Protein AF-A0A158A6M7-F1 (afdb_monomer_lite)

Structure (mmCIF, N/CA/C/O backbone):
data_AF-A0A158A6M7-F1
#
_entry.id   AF-A0A158A6M7-F1
#
loop_
_atom_site.group_PDB
_atom_site.id
_atom_site.type_symbol
_atom_site.label_atom_id
_atom_site.label_alt_id
_atom_site.label_comp_id
_atom_site.label_asym_id
_atom_site.label_entity_id
_atom_site.label_seq_id
_atom_site.pdbx_PDB_ins_code
_atom_site.Cartn_x
_atom_site.Cartn_y
_atom_site.Cartn_z
_atom_site.occupancy
_atom_site.B_iso_or_equiv
_atom_site.auth_seq_id
_atom_site.auth_comp_id
_atom_site.auth_asym_id
_atom_site.auth_atom_id
_atom_site.pdbx_PDB_model_num
ATOM 1 N N . MET A 1 1 ? -37.642 -3.488 -9.741 1.00 45.16 1 MET A N 1
ATOM 2 C CA . MET A 1 1 ? -36.166 -3.380 -9.758 1.00 45.16 1 MET A CA 1
ATOM 3 C C . MET A 1 1 ? -35.687 -3.191 -8.325 1.00 45.16 1 MET A C 1
ATOM 5 O O . MET A 1 1 ? -36.189 -2.293 -7.659 1.00 45.16 1 MET A O 1
ATOM 9 N N . ALA A 1 2 ? -34.817 -4.063 -7.810 1.00 48.16 2 ALA A N 1
ATOM 10 C CA . ALA A 1 2 ? -34.304 -3.936 -6.446 1.00 48.16 2 ALA A CA 1
ATOM 11 C C . ALA A 1 2 ? -33.412 -2.688 -6.345 1.00 48.16 2 ALA A C 1
ATOM 13 O O . ALA A 1 2 ? -32.493 -2.513 -7.143 1.00 48.16 2 ALA A O 1
ATOM 14 N N . LYS A 1 3 ? -33.709 -1.799 -5.392 1.00 52.62 3 LYS A N 1
ATOM 15 C CA . LYS A 1 3 ? -32.928 -0.582 -5.134 1.00 52.62 3 LYS A CA 1
ATOM 16 C C . LYS A 1 3 ? -31.502 -1.006 -4.779 1.00 52.62 3 LYS A C 1
ATOM 18 O O . LYS A 1 3 ? -31.329 -1.758 -3.820 1.00 52.62 3 LYS A O 1
ATOM 23 N N . ALA A 1 4 ? -30.506 -0.558 -5.547 1.00 57.59 4 ALA A N 1
ATOM 24 C CA . ALA A 1 4 ? -29.104 -0.814 -5.231 1.00 57.59 4 ALA A CA 1
ATOM 25 C C . ALA A 1 4 ? -28.860 -0.372 -3.783 1.00 57.59 4 ALA A C 1
ATOM 27 O O . ALA A 1 4 ? -29.059 0.798 -3.441 1.00 57.59 4 ALA A O 1
ATOM 28 N N . ARG A 1 5 ? -28.536 -1.329 -2.906 1.00 69.31 5 ARG A N 1
ATOM 29 C CA . ARG A 1 5 ? -28.250 -1.048 -1.497 1.00 69.31 5 ARG A CA 1
ATOM 30 C C . ARG A 1 5 ? -27.086 -0.059 -1.484 1.00 69.31 5 ARG A C 1
ATOM 32 O O . ARG A 1 5 ? -26.021 -0.364 -2.013 1.00 69.31 5 ARG A O 1
ATOM 39 N N . GLY A 1 6 ? -27.318 1.142 -0.950 1.00 79.19 6 GLY A N 1
ATOM 40 C CA . GLY A 1 6 ? -26.270 2.153 -0.815 1.00 79.19 6 GLY A CA 1
ATOM 41 C C . GLY A 1 6 ? -25.078 1.591 -0.040 1.00 79.19 6 GLY A C 1
ATOM 42 O O . GLY A 1 6 ? -25.236 0.642 0.733 1.00 79.19 6 GLY A O 1
ATOM 43 N N . ARG A 1 7 ? -23.886 2.161 -0.258 1.00 85.25 7 ARG A N 1
ATOM 44 C CA . ARG A 1 7 ? -22.671 1.723 0.445 1.00 85.25 7 ARG A CA 1
ATOM 45 C C . ARG A 1 7 ? -22.929 1.669 1.959 1.00 85.25 7 ARG A C 1
ATOM 47 O O . ARG A 1 7 ? -23.512 2.623 2.485 1.00 85.25 7 ARG A O 1
ATOM 54 N N . PRO A 1 8 ? -22.510 0.604 2.664 1.00 84.19 8 PRO A N 1
ATOM 55 C CA . PRO A 1 8 ? -22.720 0.505 4.102 1.00 84.19 8 PRO A CA 1
ATOM 56 C C . PRO A 1 8 ? -22.107 1.694 4.845 1.00 84.19 8 PRO A C 1
ATOM 58 O O . PRO A 1 8 ? -20.982 2.105 4.563 1.00 84.19 8 PRO A O 1
ATOM 61 N N . THR A 1 9 ? -22.849 2.248 5.803 1.00 90.25 9 THR A N 1
ATOM 62 C CA . THR A 1 9 ? -22.385 3.350 6.665 1.00 90.25 9 THR A CA 1
ATOM 63 C C . THR A 1 9 ? -22.302 2.960 8.140 1.00 90.25 9 THR A C 1
ATOM 65 O O . THR A 1 9 ? -21.529 3.568 8.888 1.00 90.25 9 THR A O 1
ATOM 68 N N . ALA A 1 10 ? -23.073 1.949 8.548 1.00 93.56 10 ALA A N 1
ATOM 69 C CA . ALA A 1 10 ? -23.043 1.363 9.882 1.00 93.56 10 ALA A CA 1
ATOM 70 C C . ALA A 1 10 ? -21.802 0.481 10.061 1.00 93.56 10 ALA A C 1
ATOM 72 O O . ALA A 1 10 ? -21.411 -0.239 9.141 1.00 93.56 10 ALA A O 1
ATOM 73 N N . TYR A 1 11 ? -21.195 0.550 11.246 1.00 95.88 11 TYR A N 1
ATOM 74 C CA . TYR A 1 11 ? -20.031 -0.263 11.583 1.00 95.88 11 TYR A CA 1
ATOM 75 C C . TYR A 1 11 ? -20.386 -1.753 11.612 1.00 95.88 11 TYR A C 1
ATOM 77 O O . TYR A 1 11 ? -21.419 -2.145 12.150 1.00 95.88 11 TYR A O 1
ATOM 85 N N . SER A 1 12 ? -19.501 -2.574 11.050 1.00 96.00 12 SER A N 1
ATOM 86 C CA . SER A 1 12 ? -19.568 -4.033 11.105 1.00 96.00 12 SER A CA 1
ATOM 87 C C . SER A 1 12 ? -18.161 -4.581 11.364 1.00 96.00 12 SER A C 1
ATOM 89 O O . SER A 1 12 ? -17.260 -4.300 10.568 1.00 96.00 12 SER A O 1
ATOM 91 N N . PRO A 1 13 ? -17.959 -5.398 12.417 1.00 96.50 13 PRO A N 1
ATOM 92 C CA . PRO A 1 13 ? -16.675 -6.048 12.679 1.00 96.50 13 PRO A CA 1
ATOM 93 C C . PRO A 1 13 ? -16.193 -6.930 11.521 1.00 96.50 13 PRO A C 1
ATOM 95 O O . PRO A 1 13 ? -14.999 -7.019 11.260 1.00 96.50 13 PRO A O 1
ATOM 98 N N . GLN A 1 14 ? -17.110 -7.574 10.798 1.00 97.06 14 GLN A N 1
ATOM 99 C CA . GLN A 1 14 ? -16.788 -8.419 9.647 1.00 97.06 14 GLN A CA 1
ATOM 100 C C . GLN A 1 14 ? -16.244 -7.583 8.484 1.00 97.06 14 GLN A C 1
ATOM 102 O O . GLN A 1 14 ? -15.223 -7.936 7.900 1.00 97.06 14 GLN A O 1
ATOM 107 N N . ILE A 1 15 ? -16.882 -6.445 8.191 1.00 97.31 15 ILE A N 1
ATOM 108 C CA . ILE A 1 15 ? -16.405 -5.497 7.174 1.00 97.31 15 ILE A CA 1
ATOM 109 C C . ILE A 1 15 ? -15.052 -4.905 7.587 1.00 97.31 15 ILE A C 1
ATOM 111 O O . ILE A 1 15 ? -14.142 -4.828 6.768 1.00 97.31 15 ILE A O 1
ATOM 115 N N . ALA A 1 16 ? -14.899 -4.519 8.855 1.00 97.94 16 ALA A N 1
ATOM 116 C CA . ALA A 1 16 ? -13.642 -4.012 9.398 1.00 97.94 16 ALA A CA 1
ATOM 117 C C . ALA A 1 16 ? -12.487 -5.016 9.218 1.00 97.94 16 ALA A C 1
ATOM 119 O O . ALA A 1 16 ? -11.434 -4.654 8.695 1.00 97.94 16 ALA A O 1
ATOM 120 N N . LYS A 1 17 ? -12.716 -6.293 9.552 1.00 98.25 17 LYS A N 1
ATOM 121 C CA . LYS A 1 17 ? -11.748 -7.380 9.335 1.00 98.25 17 LYS A CA 1
ATOM 122 C C . LYS A 1 17 ? -11.423 -7.588 7.858 1.00 98.25 17 LYS A C 1
ATOM 124 O O . LYS A 1 17 ? -10.254 -7.741 7.524 1.00 98.25 17 LYS A O 1
ATOM 129 N N . ALA A 1 18 ? -12.423 -7.546 6.978 1.00 98.25 18 ALA A N 1
ATOM 130 C CA . ALA A 1 18 ? -12.208 -7.677 5.537 1.00 98.25 18 ALA A CA 1
ATOM 131 C C . ALA A 1 18 ? -11.359 -6.527 4.965 1.00 98.25 18 ALA A C 1
ATOM 133 O O . ALA A 1 18 ? -10.492 -6.759 4.128 1.00 98.25 18 ALA A O 1
ATOM 134 N N . ILE A 1 19 ? -11.556 -5.297 5.455 1.00 98.50 19 ILE A N 1
ATOM 135 C CA . ILE A 1 19 ? -10.709 -4.151 5.096 1.00 98.50 19 ILE A CA 1
ATOM 136 C C . ILE A 1 19 ? -9.267 -4.377 5.560 1.00 98.50 19 ILE A C 1
ATOM 138 O O . ILE A 1 19 ? -8.341 -4.120 4.795 1.00 98.50 19 ILE A O 1
ATOM 142 N N . CYS A 1 20 ? -9.066 -4.847 6.795 1.00 98.62 20 CYS A N 1
ATOM 143 C CA . CYS A 1 20 ? -7.732 -5.150 7.311 1.00 98.62 20 CYS A CA 1
ATOM 144 C C . CYS A 1 20 ? -7.045 -6.254 6.497 1.00 98.62 20 CYS A C 1
ATOM 146 O O . CYS A 1 20 ? -5.889 -6.075 6.135 1.00 98.62 20 CYS A O 1
ATOM 148 N N . ALA A 1 21 ? -7.754 -7.333 6.151 1.00 98.50 21 ALA A N 1
ATOM 149 C CA . ALA A 1 21 ? -7.225 -8.410 5.313 1.00 98.50 21 ALA A CA 1
ATOM 150 C C . ALA A 1 21 ? -6.782 -7.896 3.934 1.00 98.50 21 ALA A C 1
ATOM 152 O O . ALA A 1 21 ? -5.632 -8.070 3.562 1.00 98.50 21 ALA A O 1
ATOM 153 N N . ALA A 1 22 ? -7.634 -7.135 3.240 1.00 98.38 22 ALA A N 1
ATOM 154 C CA . ALA A 1 22 ? -7.271 -6.551 1.947 1.00 98.38 22 ALA A CA 1
ATOM 155 C C . ALA A 1 22 ? -6.052 -5.613 2.038 1.00 98.38 22 ALA A C 1
ATOM 157 O O . ALA A 1 22 ? -5.258 -5.524 1.108 1.00 98.38 22 ALA A O 1
ATOM 158 N N . ILE A 1 23 ? -5.907 -4.884 3.151 1.00 98.44 23 ILE A N 1
ATOM 159 C CA . ILE A 1 23 ? -4.742 -4.025 3.389 1.00 98.44 23 ILE A CA 1
ATOM 160 C C . ILE A 1 23 ? -3.471 -4.848 3.599 1.00 98.44 23 ILE A C 1
ATOM 162 O O . ILE A 1 23 ? -2.430 -4.425 3.103 1.00 98.44 23 ILE A O 1
ATOM 166 N N . ILE A 1 24 ? -3.559 -5.963 4.331 1.00 98.31 24 ILE A N 1
ATOM 167 C CA . ILE A 1 24 ? -2.445 -6.898 4.534 1.00 98.31 24 ILE A CA 1
ATOM 168 C C . ILE A 1 24 ? -1.979 -7.433 3.178 1.00 98.31 24 ILE A C 1
ATOM 170 O O . ILE A 1 24 ? -0.793 -7.328 2.892 1.00 98.31 24 ILE A O 1
ATOM 174 N N . ASP A 1 25 ? -2.916 -7.827 2.312 1.00 97.56 25 ASP A N 1
ATOM 175 C CA . ASP A 1 25 ? -2.678 -8.299 0.935 1.00 97.56 25 ASP A CA 1
ATOM 176 C C . ASP A 1 25 ? -2.282 -7.163 -0.042 1.00 97.56 25 ASP A C 1
ATOM 178 O O . ASP A 1 25 ? -2.602 -7.178 -1.230 1.00 97.56 25 ASP A O 1
ATOM 182 N N . GLY A 1 26 ? -1.673 -6.086 0.455 1.00 96.44 26 GLY A N 1
ATOM 183 C CA . GLY A 1 26 ? -1.088 -5.037 -0.381 1.00 96.44 26 GLY A CA 1
ATOM 184 C C . GLY A 1 26 ? -2.040 -3.927 -0.823 1.00 96.44 26 GLY A C 1
ATOM 185 O O . GLY A 1 26 ? -1.570 -2.857 -1.229 1.00 96.44 26 GLY A O 1
ATOM 186 N N . MET A 1 27 ? -3.363 -4.059 -0.667 1.00 97.88 27 MET A N 1
ATOM 187 C CA . MET A 1 27 ? -4.288 -3.020 -1.133 1.00 97.88 27 MET A CA 1
ATOM 188 C C . MET A 1 27 ? -4.179 -1.717 -0.330 1.00 97.88 27 MET A C 1
ATOM 190 O O . MET A 1 27 ? -4.074 -1.656 0.902 1.00 97.88 27 MET A O 1
ATOM 194 N N . THR A 1 28 ? -4.302 -0.590 -1.027 1.00 97.31 28 THR A N 1
ATOM 195 C CA . THR A 1 28 ? -4.568 0.690 -0.368 1.00 97.31 28 THR A CA 1
ATOM 196 C C . THR A 1 28 ? -5.972 0.684 0.248 1.00 97.31 28 THR A C 1
ATOM 198 O O . THR A 1 28 ? -6.873 -0.007 -0.222 1.00 97.31 28 THR A O 1
ATOM 201 N N . LEU A 1 29 ? -6.225 1.533 1.257 1.00 97.94 29 LEU A N 1
ATOM 202 C CA . LEU A 1 29 ? -7.593 1.675 1.794 1.00 97.94 29 LEU A CA 1
ATOM 203 C C . LEU A 1 29 ? -8.591 2.114 0.708 1.00 97.94 29 LEU A C 1
ATOM 205 O O . LEU A 1 29 ? -9.765 1.774 0.786 1.00 97.94 29 LEU A O 1
ATOM 209 N N . ARG A 1 30 ? -8.135 2.865 -0.305 1.00 97.81 30 ARG A N 1
ATOM 210 C CA . ARG A 1 30 ? -8.982 3.260 -1.435 1.00 97.81 30 ARG A CA 1
ATOM 211 C C . ARG A 1 30 ? -9.452 2.031 -2.214 1.00 97.81 30 ARG A C 1
ATOM 213 O O . ARG A 1 30 ? -10.657 1.871 -2.348 1.00 97.81 30 ARG A O 1
ATOM 220 N N . GLN A 1 31 ? -8.521 1.179 -2.641 1.00 98.19 31 GLN A N 1
ATOM 221 C CA . GLN A 1 31 ? -8.824 -0.057 -3.370 1.00 98.19 31 GLN A CA 1
ATOM 222 C C . GLN A 1 31 ? -9.713 -0.989 -2.540 1.00 98.19 31 GLN A C 1
ATOM 224 O O . GLN A 1 31 ? -10.738 -1.452 -3.027 1.00 98.19 31 GLN A O 1
ATOM 229 N N . ALA A 1 32 ? -9.404 -1.169 -1.251 1.00 97.94 32 ALA A N 1
ATOM 230 C CA . ALA A 1 32 ? -10.249 -1.960 -0.358 1.00 97.94 32 ALA A CA 1
ATOM 231 C C . ALA A 1 32 ? -11.692 -1.412 -0.293 1.00 97.94 32 ALA A C 1
ATOM 233 O O . ALA A 1 32 ? -12.649 -2.173 -0.340 1.00 97.94 32 ALA A O 1
ATOM 234 N N . CYS A 1 33 ? -11.874 -0.086 -0.259 1.00 97.38 33 CYS A N 1
ATOM 235 C CA . CYS A 1 33 ? -13.198 0.554 -0.274 1.00 97.38 33 CYS A CA 1
ATOM 236 C C . CYS A 1 33 ? -13.900 0.533 -1.647 1.00 97.38 33 CYS A C 1
ATOM 238 O O . CYS A 1 33 ? -15.045 0.983 -1.753 1.00 97.38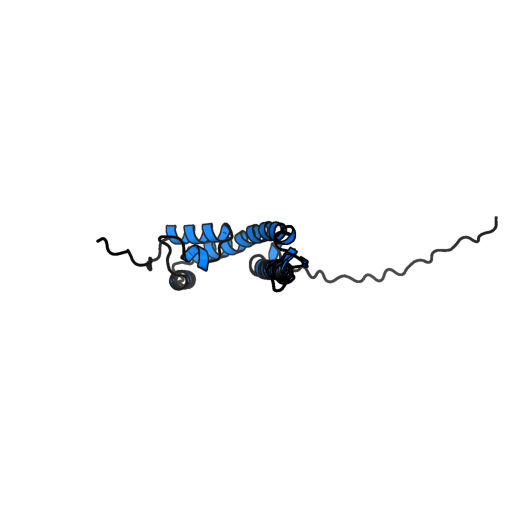 33 CYS A O 1
ATOM 240 N N . GLU A 1 34 ? -13.229 0.110 -2.715 1.00 96.56 34 GLU A N 1
ATOM 241 C CA . GLU A 1 34 ? -13.817 -0.049 -4.050 1.00 96.56 34 GLU A CA 1
ATOM 242 C C . GLU A 1 34 ? -14.393 -1.453 -4.260 1.00 96.56 34 GLU A C 1
ATOM 244 O O . GLU A 1 34 ? -15.228 -1.632 -5.148 1.00 96.56 34 GLU A O 1
ATOM 249 N N . LEU A 1 35 ? -14.034 -2.419 -3.405 1.00 95.12 35 LEU A N 1
ATOM 250 C CA . LEU A 1 35 ? -14.586 -3.769 -3.453 1.00 95.12 35 LEU A CA 1
ATOM 251 C C . LEU A 1 35 ? -16.117 -3.770 -3.234 1.00 95.12 35 LEU A C 1
ATOM 253 O O . LEU A 1 35 ? -16.647 -2.959 -2.460 1.00 95.12 35 LEU A O 1
ATOM 257 N N . PRO A 1 36 ? -16.856 -4.693 -3.882 1.00 93.56 36 PRO A N 1
ATOM 258 C CA . PRO A 1 36 ? -18.301 -4.805 -3.717 1.00 93.56 36 PRO A CA 1
ATOM 259 C C . PRO A 1 36 ? -18.712 -4.975 -2.252 1.00 93.56 36 PRO A C 1
ATOM 261 O O . PRO A 1 36 ? -18.160 -5.792 -1.521 1.00 93.56 36 PRO A O 1
ATOM 264 N N . GLY A 1 37 ? -19.711 -4.203 -1.820 1.00 91.69 37 GLY A N 1
ATOM 265 C CA . GLY A 1 37 ? -20.220 -4.262 -0.447 1.00 91.69 37 GLY A CA 1
ATOM 266 C C . GLY A 1 37 ? -19.368 -3.532 0.595 1.00 91.69 37 GLY A C 1
ATOM 267 O O . GLY A 1 37 ? -19.743 -3.541 1.765 1.00 91.69 37 GLY A O 1
ATOM 268 N N . MET A 1 38 ? -18.280 -2.858 0.203 1.00 96.31 38 MET A N 1
ATOM 269 C CA . MET A 1 38 ? -17.440 -2.109 1.140 1.00 96.31 38 MET A CA 1
ATOM 270 C C . MET A 1 38 ? -17.932 -0.671 1.382 1.00 96.31 38 MET A C 1
ATOM 272 O O . MET A 1 38 ? -18.517 -0.027 0.499 1.00 96.31 38 MET A O 1
ATOM 276 N N . PRO A 1 39 ? -17.712 -0.134 2.596 1.00 97.12 39 PRO A N 1
ATOM 277 C CA . PRO A 1 39 ? -18.007 1.254 2.927 1.00 97.12 39 PRO A CA 1
ATOM 278 C C . PRO A 1 39 ? -17.119 2.219 2.129 1.00 97.12 39 PRO A C 1
ATOM 280 O O . PRO A 1 39 ? -16.091 1.858 1.560 1.00 97.12 39 PRO A O 1
ATOM 283 N N . GLY A 1 40 ? -17.504 3.495 2.086 1.00 96.88 40 GLY A N 1
ATOM 284 C CA . GLY A 1 40 ? -16.635 4.540 1.540 1.00 96.88 40 GLY A CA 1
ATOM 285 C C . GLY A 1 40 ? -15.443 4.837 2.457 1.00 96.88 40 GLY A C 1
ATOM 286 O O . GLY A 1 40 ? -15.543 4.710 3.677 1.00 96.88 40 GLY A O 1
ATOM 287 N N . LYS A 1 41 ? -14.337 5.334 1.886 1.00 97.06 41 LYS A N 1
ATOM 288 C CA . LYS A 1 41 ? -13.118 5.692 2.638 1.00 97.06 41 LYS A CA 1
ATOM 289 C C . LYS A 1 41 ? -13.407 6.602 3.838 1.00 97.06 41 LYS A C 1
ATOM 291 O O . LYS A 1 41 ? -12.901 6.352 4.925 1.00 97.06 41 LYS A O 1
ATOM 296 N N . THR A 1 42 ? -14.239 7.630 3.663 1.00 97.38 42 THR A N 1
ATOM 297 C CA . THR A 1 42 ? -14.616 8.566 4.738 1.00 97.38 42 THR A CA 1
ATOM 298 C C . THR A 1 42 ? -15.305 7.860 5.904 1.00 97.38 42 THR A C 1
ATOM 300 O O . THR A 1 42 ? -15.026 8.159 7.060 1.00 97.38 42 THR A O 1
ATOM 303 N N . THR A 1 43 ? -16.172 6.887 5.616 1.00 97.50 43 THR A N 1
ATOM 304 C CA . THR A 1 43 ? -16.851 6.083 6.637 1.00 97.50 43 THR A CA 1
ATOM 305 C C . THR A 1 43 ? -15.848 5.271 7.451 1.00 97.50 43 THR A C 1
ATOM 307 O O . THR A 1 43 ? -15.929 5.281 8.676 1.00 97.50 43 THR A O 1
ATOM 310 N N . VAL A 1 44 ? -14.882 4.626 6.789 1.00 98.06 44 VAL A N 1
ATOM 311 C CA . VAL A 1 44 ? -13.838 3.844 7.468 1.00 98.06 44 VAL A CA 1
ATOM 312 C C . VAL A 1 44 ? -12.956 4.737 8.336 1.00 98.06 44 VAL A C 1
ATOM 314 O O . VAL A 1 44 ? -12.705 4.407 9.489 1.00 98.06 44 VAL A O 1
ATOM 317 N N . LEU A 1 45 ? -12.530 5.895 7.818 1.00 98.00 45 LEU A N 1
ATOM 318 C CA . LEU A 1 45 ? -11.739 6.856 8.593 1.00 98.00 45 LEU A CA 1
ATOM 319 C C . LEU A 1 45 ? -12.492 7.349 9.834 1.00 98.00 45 LEU A C 1
ATOM 321 O O . LEU A 1 45 ? -11.889 7.466 10.893 1.00 98.00 45 LEU A O 1
ATOM 325 N N . ARG A 1 46 ? -13.810 7.565 9.732 1.00 97.62 46 ARG A N 1
ATOM 326 C CA . ARG A 1 46 ? -14.646 7.900 10.890 1.00 97.62 46 ARG A CA 1
ATOM 327 C C . ARG A 1 46 ? -14.685 6.765 11.914 1.00 97.62 46 ARG A C 1
ATOM 329 O O . ARG A 1 46 ? -14.582 7.037 13.099 1.00 97.62 46 ARG A O 1
ATOM 336 N N . TRP A 1 47 ? -14.802 5.506 11.483 1.00 97.88 47 TRP A N 1
ATOM 337 C CA . TRP A 1 47 ? -14.753 4.365 12.409 1.00 97.88 47 TRP A CA 1
ATOM 338 C C . TRP A 1 47 ? -13.407 4.254 13.131 1.00 97.88 47 TRP A C 1
ATOM 340 O O . TRP A 1 47 ? -13.386 3.869 14.290 1.00 97.88 47 TRP A O 1
ATOM 350 N N . LEU A 1 48 ? -12.298 4.609 12.474 1.00 98.06 48 LEU A N 1
ATOM 351 C CA . LEU A 1 48 ? -10.967 4.604 13.093 1.00 98.06 48 LEU A CA 1
ATOM 352 C C . LEU A 1 48 ? -10.777 5.711 14.138 1.00 98.06 48 LEU A C 1
ATOM 354 O O . LEU A 1 48 ? -9.908 5.577 14.990 1.00 98.06 48 LEU A O 1
ATOM 358 N N . GLN A 1 49 ? -11.551 6.794 14.068 1.00 97.56 49 GLN A N 1
ATOM 359 C CA . GLN A 1 49 ? -11.504 7.908 15.026 1.00 97.56 49 GLN A CA 1
ATOM 360 C C . GLN A 1 49 ? -12.450 7.720 16.216 1.00 97.56 49 GLN A C 1
ATOM 362 O O . GLN A 1 49 ? -12.414 8.501 17.157 1.00 97.56 49 GLN A O 1
ATOM 367 N N . ASP A 1 50 ? -13.313 6.714 16.157 1.00 97.19 50 ASP A N 1
ATOM 368 C CA . ASP A 1 50 ? -14.340 6.450 17.152 1.00 97.19 50 ASP A CA 1
ATOM 369 C C . ASP A 1 50 ? -13.757 5.580 18.276 1.00 97.19 50 ASP A C 1
ATOM 371 O O . ASP A 1 50 ? -13.154 4.530 18.019 1.00 97.19 50 ASP A O 1
ATOM 375 N N . ASP A 1 51 ? -13.861 6.048 19.517 1.00 96.62 51 ASP A N 1
ATOM 376 C CA . ASP A 1 51 ? -13.222 5.404 20.670 1.00 96.62 51 ASP A CA 1
ATOM 377 C C . ASP A 1 51 ? -13.913 4.097 21.075 1.00 96.62 51 ASP A C 1
ATOM 379 O O . ASP A 1 51 ? -13.238 3.167 21.519 1.00 96.62 51 ASP A O 1
ATOM 383 N N . ASP A 1 52 ? -15.203 3.931 20.760 1.00 97.38 52 ASP A N 1
ATOM 384 C CA . ASP A 1 52 ? -15.922 2.662 20.952 1.00 97.38 52 ASP A CA 1
ATOM 385 C C . ASP A 1 52 ? -15.433 1.566 19.984 1.00 97.38 52 ASP A C 1
ATOM 387 O O . ASP A 1 52 ? -15.856 0.411 20.052 1.00 97.38 52 ASP A O 1
ATOM 391 N N . LYS A 1 53 ? -14.559 1.921 19.031 1.00 96.88 53 LYS A N 1
ATOM 392 C CA . LYS A 1 53 ? -14.008 1.037 17.991 1.00 96.88 53 LYS A CA 1
ATOM 393 C C . LYS A 1 53 ? -12.488 0.919 18.099 1.00 96.88 53 LYS A C 1
ATOM 395 O O . LYS A 1 53 ? -11.816 0.659 17.098 1.00 96.88 53 LYS A O 1
ATOM 400 N N . ALA A 1 54 ? -11.943 1.070 19.309 1.00 97.12 54 ALA A N 1
ATOM 401 C CA . ALA A 1 54 ? -10.514 0.918 19.588 1.00 97.12 54 ALA A CA 1
ATOM 402 C C . ALA A 1 54 ? -9.937 -0.403 19.040 1.00 97.12 54 ALA A C 1
ATOM 404 O O . ALA A 1 54 ? -8.890 -0.394 18.400 1.00 97.12 54 ALA A O 1
ATOM 405 N N . GLU A 1 55 ? -10.670 -1.517 19.157 1.00 97.31 55 GLU A N 1
ATOM 406 C CA . GLU A 1 55 ? -10.229 -2.812 18.618 1.00 97.31 55 GLU A CA 1
ATOM 407 C C . GLU A 1 55 ? -10.004 -2.771 17.094 1.00 97.31 55 GLU A C 1
ATOM 409 O O . GLU A 1 55 ? -9.025 -3.318 16.586 1.00 97.31 55 GLU A O 1
ATOM 414 N N . PHE A 1 56 ? -10.876 -2.086 16.342 1.00 98.31 56 PHE A N 1
ATOM 415 C CA . PHE A 1 56 ? -10.687 -1.920 14.899 1.00 98.31 56 PHE A CA 1
ATOM 416 C C . PHE A 1 56 ? -9.464 -1.055 14.594 1.00 98.31 56 PHE A C 1
ATOM 418 O O . PHE A 1 56 ? -8.708 -1.365 13.675 1.00 98.31 56 PHE A O 1
ATOM 425 N N . ARG A 1 57 ? -9.248 0.008 15.372 1.00 98.25 57 ARG A N 1
ATOM 426 C CA . ARG A 1 57 ? -8.075 0.879 15.238 1.00 98.25 57 ARG A CA 1
ATOM 427 C C . ARG A 1 57 ? -6.782 0.083 15.408 1.00 98.25 57 ARG A C 1
ATOM 429 O O . ARG A 1 57 ? -5.904 0.180 14.553 1.00 98.25 57 ARG A O 1
ATOM 436 N N . ASP A 1 58 ? -6.713 -0.766 16.428 1.00 98.19 58 ASP A N 1
ATOM 437 C CA . ASP A 1 58 ? -5.554 -1.622 16.694 1.00 98.19 58 ASP A CA 1
ATOM 438 C C . ASP A 1 58 ? -5.336 -2.654 15.583 1.00 98.19 58 ASP A C 1
ATOM 440 O O . ASP A 1 58 ? -4.217 -2.821 15.091 1.00 98.19 58 ASP A O 1
ATOM 444 N N . GLN A 1 59 ? -6.406 -3.317 15.129 1.00 98.31 59 GLN A N 1
ATOM 445 C CA . GLN A 1 59 ? -6.341 -4.243 13.993 1.00 98.31 59 GLN A CA 1
ATOM 446 C C . GLN A 1 59 ? -5.856 -3.541 12.721 1.00 98.31 59 GLN A C 1
ATOM 448 O O . GLN A 1 59 ? -5.045 -4.093 11.981 1.00 98.31 59 GLN A O 1
ATOM 453 N N . TYR A 1 60 ? -6.318 -2.316 12.474 1.00 98.44 60 TYR A N 1
ATOM 454 C CA . TYR A 1 60 ? -5.928 -1.529 11.311 1.00 98.44 60 TYR A CA 1
ATOM 455 C C . TYR A 1 60 ? -4.458 -1.096 11.367 1.00 98.44 60 TYR A C 1
ATOM 457 O O . TYR A 1 60 ? -3.781 -1.125 10.339 1.00 98.44 60 TYR A O 1
ATOM 465 N N . VAL A 1 61 ? -3.942 -0.727 12.544 1.00 97.75 61 VAL A N 1
ATOM 466 C CA . VAL A 1 61 ? -2.510 -0.434 12.732 1.00 97.75 61 VAL A CA 1
ATOM 467 C C . VAL A 1 61 ? -1.671 -1.673 12.419 1.00 97.75 61 VAL A C 1
ATOM 469 O O . VAL A 1 61 ? -0.774 -1.592 11.582 1.00 97.75 61 VAL A O 1
ATOM 472 N N . ARG A 1 62 ? -2.026 -2.837 12.978 1.00 97.88 62 ARG A N 1
ATOM 473 C CA . ARG A 1 62 ? -1.333 -4.107 12.691 1.00 97.88 62 ARG A CA 1
ATOM 474 C C . ARG A 1 62 ? -1.407 -4.491 11.215 1.00 97.88 62 ARG A C 1
ATOM 476 O O . ARG A 1 62 ? -0.421 -4.946 10.650 1.00 97.88 62 ARG A O 1
ATOM 483 N N . ALA A 1 63 ? -2.548 -4.264 10.565 1.00 98.31 63 ALA A N 1
ATOM 484 C CA . ALA A 1 63 ? -2.692 -4.489 9.129 1.00 98.31 63 ALA A CA 1
ATOM 485 C C . ALA A 1 63 ? -1.755 -3.586 8.310 1.00 98.31 63 ALA A C 1
ATOM 487 O O . ALA A 1 63 ? -1.186 -4.028 7.318 1.00 98.31 63 ALA A O 1
ATOM 488 N N . ARG A 1 64 ? -1.553 -2.327 8.725 1.00 97.75 64 ARG A N 1
ATOM 489 C CA . ARG A 1 64 ? -0.608 -1.405 8.071 1.00 97.75 64 ARG A CA 1
ATOM 490 C C . ARG A 1 64 ? 0.850 -1.781 8.289 1.00 97.75 64 ARG A C 1
ATOM 492 O O . ARG A 1 64 ? 1.643 -1.549 7.380 1.00 97.75 64 ARG A O 1
ATOM 499 N N . GLU A 1 65 ? 1.181 -2.319 9.457 1.00 97.38 65 GLU A N 1
ATOM 500 C CA . GLU A 1 65 ? 2.499 -2.888 9.739 1.00 97.38 65 GLU A CA 1
ATOM 501 C C . GLU A 1 65 ? 2.751 -4.118 8.861 1.00 97.38 65 GLU A C 1
ATOM 503 O O . GLU A 1 65 ? 3.750 -4.152 8.153 1.00 97.38 65 GLU A O 1
ATOM 508 N N . ALA A 1 66 ? 1.817 -5.073 8.826 1.00 97.38 66 ALA A N 1
ATOM 509 C CA . ALA A 1 66 ? 1.930 -6.288 8.018 1.00 97.38 66 ALA A CA 1
ATOM 510 C C . ALA A 1 66 ? 1.958 -6.005 6.506 1.00 97.38 66 ALA A C 1
ATOM 512 O O . ALA A 1 66 ? 2.720 -6.634 5.785 1.00 97.38 66 ALA A O 1
ATOM 513 N N . GLN A 1 67 ? 1.219 -4.997 6.029 1.00 97.75 67 GLN A N 1
ATOM 514 C CA . GLN A 1 67 ? 1.296 -4.547 4.635 1.00 97.75 67 GLN A CA 1
ATOM 515 C C . GLN A 1 67 ? 2.716 -4.127 4.217 1.00 97.75 67 GLN A C 1
ATOM 517 O O . GLN A 1 67 ? 3.023 -4.105 3.028 1.00 97.75 67 GLN A O 1
ATOM 522 N N . ALA A 1 68 ? 3.581 -3.733 5.159 1.00 96.81 68 ALA A N 1
ATOM 523 C CA . ALA A 1 68 ? 4.963 -3.401 4.827 1.00 96.81 68 ALA A CA 1
ATOM 524 C C . ALA A 1 68 ? 5.753 -4.621 4.321 1.00 96.81 68 ALA A C 1
ATOM 526 O O . ALA A 1 68 ? 6.677 -4.425 3.541 1.00 96.81 68 ALA A O 1
ATOM 527 N N . GLU A 1 69 ? 5.371 -5.843 4.710 1.00 95.88 69 GLU A N 1
ATOM 528 C CA . GLU A 1 69 ? 5.965 -7.079 4.183 1.00 95.88 69 GLU A CA 1
ATOM 529 C C . GLU A 1 69 ? 5.580 -7.286 2.722 1.00 95.88 69 GLU A C 1
ATOM 531 O O . GLU A 1 69 ? 6.457 -7.436 1.884 1.00 95.88 69 GLU A O 1
ATOM 536 N N . GLU A 1 70 ? 4.292 -7.158 2.398 1.00 96.31 70 GLU A N 1
ATOM 537 C CA . GLU A 1 70 ? 3.822 -7.241 1.011 1.00 96.31 70 GLU A CA 1
ATOM 538 C C . GLU A 1 70 ? 4.501 -6.182 0.134 1.00 96.31 70 GLU A C 1
ATOM 540 O O . GLU A 1 70 ? 4.915 -6.450 -0.985 1.00 96.31 70 GLU A O 1
ATOM 545 N N . MET A 1 71 ? 4.692 -4.965 0.665 1.00 97.19 71 MET A N 1
ATOM 546 C CA . MET A 1 71 ? 5.459 -3.930 -0.032 1.00 97.19 71 MET A CA 1
ATOM 547 C C . MET A 1 71 ? 6.916 -4.330 -0.273 1.00 97.19 71 MET A C 1
ATOM 549 O O . MET A 1 71 ? 7.482 -3.861 -1.257 1.00 97.19 71 MET A O 1
ATOM 553 N N . ALA A 1 72 ? 7.526 -5.120 0.614 1.00 96.00 72 ALA A N 1
ATOM 554 C CA . ALA A 1 72 ? 8.897 -5.592 0.462 1.00 96.00 72 ALA A CA 1
ATOM 555 C C . ALA A 1 72 ? 9.014 -6.626 -0.664 1.00 96.00 72 ALA A C 1
ATOM 557 O O . ALA A 1 72 ? 9.951 -6.532 -1.455 1.00 96.00 72 ALA A O 1
ATOM 558 N N . ASP A 1 73 ? 8.052 -7.539 -0.780 1.00 95.31 73 ASP A N 1
ATOM 559 C CA . ASP A 1 73 ? 8.003 -8.511 -1.877 1.00 95.31 73 ASP A CA 1
ATOM 560 C C . ASP A 1 73 ? 7.782 -7.792 -3.224 1.00 95.31 73 ASP A C 1
ATOM 562 O O . ASP A 1 73 ? 8.561 -7.957 -4.167 1.00 95.31 73 ASP A O 1
ATOM 566 N N . ASP A 1 74 ? 6.835 -6.846 -3.256 1.00 95.94 74 ASP A N 1
ATOM 567 C CA . ASP A 1 74 ? 6.561 -5.936 -4.380 1.00 95.94 74 ASP A CA 1
ATOM 568 C C . ASP A 1 74 ? 7.817 -5.186 -4.873 1.00 95.94 74 ASP A C 1
ATOM 570 O O . ASP A 1 74 ? 7.919 -4.818 -6.046 1.00 95.94 74 ASP A O 1
ATOM 574 N N . LEU A 1 75 ? 8.755 -4.857 -3.973 1.00 97.12 75 LEU A N 1
ATOM 575 C CA . LEU A 1 75 ? 9.943 -4.075 -4.325 1.00 97.12 75 LEU A CA 1
ATOM 576 C C . LEU A 1 75 ? 10.868 -4.835 -5.272 1.00 97.12 75 LEU A C 1
ATOM 578 O O . LEU A 1 75 ? 11.393 -4.213 -6.196 1.00 97.12 75 LEU A O 1
ATOM 582 N N . LEU A 1 76 ? 11.063 -6.136 -5.042 1.00 94.75 76 LEU A N 1
ATOM 583 C CA . LEU A 1 76 ? 11.911 -6.970 -5.895 1.00 94.75 76 LEU A CA 1
ATOM 584 C C . LEU A 1 76 ? 11.272 -7.134 -7.270 1.00 94.75 76 LEU A C 1
ATOM 586 O O . LEU A 1 76 ? 11.923 -6.881 -8.279 1.00 94.75 76 LEU A O 1
ATOM 590 N N . GLU A 1 77 ? 9.969 -7.417 -7.310 1.00 96.12 77 GLU A N 1
ATOM 591 C CA . GLU A 1 77 ? 9.243 -7.526 -8.576 1.00 96.12 77 GLU A CA 1
ATOM 592 C C . GLU A 1 77 ? 9.330 -6.241 -9.408 1.00 96.12 77 GLU A C 1
ATOM 594 O O . GLU A 1 77 ? 9.527 -6.297 -10.616 1.00 96.12 77 GLU A O 1
ATOM 599 N N . ILE A 1 78 ? 9.216 -5.065 -8.781 1.00 96.19 78 ILE A N 1
ATOM 600 C CA . ILE A 1 78 ? 9.303 -3.780 -9.493 1.00 96.19 78 ILE A CA 1
ATOM 601 C C . ILE A 1 78 ? 10.726 -3.480 -9.966 1.00 96.19 78 ILE A C 1
ATOM 603 O O . ILE A 1 78 ? 10.887 -2.864 -11.019 1.00 96.19 78 ILE A O 1
ATOM 607 N N . ALA A 1 79 ? 11.735 -3.833 -9.171 1.00 95.06 79 ALA A N 1
ATOM 608 C CA . ALA A 1 79 ? 13.130 -3.582 -9.513 1.00 95.06 79 ALA A CA 1
ATOM 609 C C . ALA A 1 79 ? 13.602 -4.474 -10.672 1.00 95.06 79 ALA A C 1
ATOM 611 O O . ALA A 1 79 ? 14.344 -3.997 -11.528 1.00 95.06 79 ALA A O 1
ATOM 612 N N . ASP A 1 80 ? 13.131 -5.722 -10.715 1.00 95.56 80 ASP A N 1
ATOM 613 C CA . ASP A 1 80 ? 13.533 -6.713 -11.716 1.00 95.56 80 ASP A CA 1
ATOM 614 C C . ASP A 1 80 ? 12.656 -6.682 -12.989 1.00 95.56 80 ASP A C 1
ATOM 616 O O . ASP A 1 80 ? 13.025 -7.247 -14.024 1.00 95.56 80 ASP A O 1
ATOM 620 N N . ASP A 1 81 ? 11.495 -6.013 -12.958 1.00 95.25 81 ASP A N 1
ATOM 621 C CA . ASP A 1 81 ? 10.584 -5.903 -14.103 1.00 95.25 81 ASP A CA 1
ATOM 622 C C . ASP A 1 81 ? 11.054 -4.876 -15.147 1.00 95.25 81 ASP A C 1
ATOM 624 O O . ASP A 1 81 ? 10.658 -3.709 -15.129 1.00 95.25 81 ASP A O 1
ATOM 628 N N . GLY A 1 82 ? 11.835 -5.349 -16.121 1.00 93.31 82 GLY A N 1
ATOM 629 C CA . GLY A 1 82 ? 12.271 -4.563 -17.284 1.00 93.31 82 GLY A CA 1
ATOM 630 C C . GLY A 1 82 ? 11.242 -4.443 -18.421 1.00 93.31 82 GLY A C 1
ATOM 631 O O . GLY A 1 82 ? 11.573 -3.995 -19.527 1.00 93.31 82 GLY A O 1
ATOM 632 N N . ARG A 1 83 ? 9.987 -4.884 -18.232 1.00 93.50 83 ARG A N 1
ATOM 633 C CA . ARG A 1 83 ? 8.965 -4.756 -19.284 1.00 93.50 83 ARG A CA 1
ATOM 634 C C . ARG A 1 83 ? 8.678 -3.282 -19.551 1.00 93.50 83 ARG A C 1
ATOM 636 O O . ARG A 1 83 ? 8.376 -2.509 -18.648 1.00 93.50 83 ARG A O 1
ATOM 643 N N . ASN A 1 84 ? 8.615 -2.925 -20.832 1.00 92.94 84 ASN A N 1
ATOM 644 C CA . ASN A 1 84 ? 8.386 -1.559 -21.320 1.00 92.94 84 ASN A CA 1
ATOM 645 C C . ASN A 1 84 ? 9.541 -0.576 -21.092 1.00 92.94 84 ASN A C 1
ATOM 647 O O . ASN A 1 84 ? 9.345 0.601 -21.397 1.00 92.94 84 ASN A O 1
ATOM 651 N N . ASP A 1 85 ? 10.717 -1.021 -20.634 1.00 94.31 85 ASP A N 1
ATOM 652 C CA . ASP A 1 85 ? 11.929 -0.185 -20.582 1.00 94.31 85 ASP A CA 1
ATOM 653 C C . ASP A 1 85 ? 12.418 0.209 -21.970 1.00 94.31 85 ASP A C 1
ATOM 655 O O . ASP A 1 85 ? 13.108 1.210 -22.135 1.00 94.31 85 ASP A O 1
ATOM 659 N N . TRP A 1 86 ? 12.008 -0.539 -22.989 1.00 94.94 86 TRP A N 1
ATOM 660 C CA . TRP A 1 86 ? 12.263 -0.241 -24.385 1.00 94.94 86 TRP A CA 1
ATOM 661 C C . TRP A 1 86 ? 10.944 -0.008 -25.111 1.00 94.94 86 TRP A C 1
ATOM 663 O O . TRP A 1 86 ? 9.950 -0.689 -24.862 1.00 94.94 86 TRP A O 1
ATOM 673 N N . MET A 1 87 ? 10.928 0.963 -26.022 1.00 94.44 87 MET A N 1
ATOM 674 C CA . MET A 1 87 ? 9.786 1.212 -26.898 1.00 94.44 87 MET A CA 1
ATOM 675 C C . MET A 1 87 ? 10.232 1.474 -28.331 1.00 94.44 87 MET A C 1
ATOM 677 O O . MET A 1 87 ? 11.235 2.160 -28.569 1.00 94.44 87 MET A O 1
ATOM 681 N N . GLU A 1 88 ? 9.451 0.970 -29.282 1.00 95.06 88 GLU A N 1
ATOM 682 C CA . GLU A 1 88 ? 9.689 1.217 -30.697 1.00 95.06 88 GLU A CA 1
ATOM 683 C C . GLU A 1 88 ? 9.559 2.708 -31.033 1.00 95.06 88 GLU A C 1
ATOM 685 O O . GLU A 1 88 ? 8.759 3.475 -30.478 1.00 95.06 88 GLU A O 1
ATOM 690 N N . ARG A 1 89 ? 10.412 3.139 -31.954 1.00 95.12 89 ARG A N 1
ATOM 691 C CA . ARG A 1 89 ? 10.296 4.396 -32.670 1.00 95.12 89 ARG A CA 1
ATOM 692 C C . ARG A 1 89 ? 9.598 4.155 -33.978 1.00 95.12 89 ARG A C 1
ATOM 694 O O . ARG A 1 89 ? 10.006 3.270 -34.716 1.00 95.12 89 ARG A O 1
ATOM 701 N N . TYR A 1 90 ? 8.698 5.064 -34.311 1.00 95.44 90 TYR A N 1
ATOM 702 C CA . TYR A 1 90 ? 8.135 5.148 -35.642 1.00 95.44 90 TYR A CA 1
ATOM 703 C C . TYR A 1 90 ? 8.556 6.457 -36.298 1.00 95.44 90 TYR A C 1
ATOM 705 O O . TYR A 1 90 ? 8.707 7.482 -35.621 1.00 95.44 90 TYR A O 1
ATOM 713 N N . ASP A 1 91 ? 8.783 6.417 -37.604 1.00 94.19 91 ASP A N 1
ATOM 714 C CA . ASP A 1 91 ? 8.950 7.619 -38.408 1.00 94.19 91 ASP A CA 1
ATOM 715 C C . ASP A 1 91 ? 7.597 8.312 -38.677 1.00 94.19 91 ASP A C 1
ATOM 717 O O . ASP A 1 91 ? 6.555 7.961 -38.120 1.00 94.19 91 ASP A O 1
ATOM 721 N N . ARG A 1 92 ? 7.592 9.322 -39.556 1.00 93.69 92 ARG A N 1
ATOM 722 C CA . ARG A 1 92 ? 6.359 10.039 -39.932 1.00 93.69 92 ARG A CA 1
ATOM 723 C C . ARG A 1 92 ? 5.367 9.186 -40.728 1.00 93.69 92 ARG A C 1
ATOM 725 O O . ARG A 1 92 ? 4.209 9.578 -40.832 1.00 93.69 92 ARG A O 1
ATOM 732 N N . LYS A 1 93 ? 5.814 8.081 -41.323 1.00 94.62 93 LYS A N 1
ATOM 733 C CA . LYS A 1 93 ? 4.995 7.155 -42.110 1.00 94.62 93 LYS A CA 1
ATOM 734 C C . LYS A 1 93 ? 4.473 5.988 -41.269 1.00 94.62 93 LYS A C 1
ATOM 736 O O . LYS A 1 93 ? 3.664 5.214 -41.768 1.00 94.62 93 LYS A O 1
ATOM 741 N N . GLY A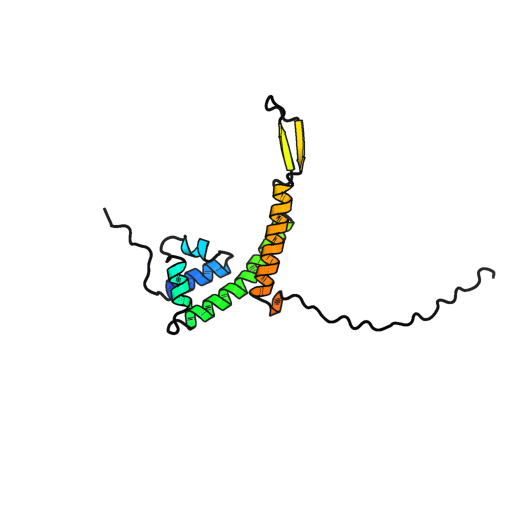 1 94 ? 4.882 5.897 -40.002 1.00 92.69 94 GLY A N 1
ATOM 742 C CA . GLY A 1 94 ? 4.509 4.808 -39.104 1.00 92.69 94 GLY A CA 1
ATOM 743 C C . GLY A 1 94 ? 5.404 3.575 -39.239 1.00 92.69 94 GLY A C 1
ATOM 744 O O . GLY A 1 94 ? 5.053 2.523 -38.717 1.00 92.69 94 GLY A O 1
ATOM 745 N N . GLU A 1 95 ? 6.546 3.678 -39.921 1.00 93.69 95 GLU A N 1
ATOM 746 C CA . GLU A 1 95 ? 7.501 2.578 -40.058 1.00 93.69 95 GLU A CA 1
ATOM 747 C C . GLU A 1 95 ? 8.422 2.527 -38.837 1.00 93.69 95 GLU A C 1
ATOM 749 O O . GLU A 1 95 ? 8.904 3.562 -38.369 1.00 93.69 95 GLU A O 1
ATOM 754 N N . ALA A 1 96 ? 8.660 1.326 -38.304 1.00 93.31 96 ALA A N 1
ATOM 755 C CA . ALA A 1 96 ? 9.538 1.140 -37.156 1.00 93.31 96 ALA A CA 1
ATOM 756 C C . ALA A 1 96 ? 10.996 1.446 -37.542 1.00 93.31 96 ALA A C 1
ATOM 758 O O . ALA A 1 96 ? 11.571 0.787 -38.405 1.00 93.31 96 ALA A O 1
ATOM 759 N N . ILE A 1 97 ? 11.609 2.430 -36.882 1.00 94.56 97 ILE A N 1
ATOM 760 C CA . ILE A 1 97 ? 12.989 2.884 -37.147 1.00 94.56 97 ILE A CA 1
ATOM 761 C C . ILE A 1 97 ? 13.982 2.477 -36.051 1.00 94.56 97 ILE A C 1
ATOM 763 O O . ILE A 1 97 ? 15.124 2.931 -36.047 1.00 94.56 97 ILE A O 1
ATOM 767 N N . GLY A 1 98 ? 13.554 1.635 -35.109 1.00 94.50 98 GLY A N 1
ATOM 768 C CA . GLY A 1 98 ? 14.400 1.065 -34.060 1.00 94.50 98 GLY A CA 1
ATOM 769 C C . GLY A 1 98 ? 13.810 1.208 -32.660 1.00 94.50 98 GLY A C 1
ATOM 770 O O . GLY A 1 98 ? 12.654 1.589 -32.485 1.00 94.50 98 GLY A O 1
ATOM 771 N N . TRP A 1 99 ? 14.626 0.918 -31.650 1.00 95.38 99 TRP A N 1
ATOM 772 C CA . TRP A 1 99 ? 14.231 0.930 -30.241 1.00 95.38 99 TRP A CA 1
ATOM 773 C C . TRP A 1 99 ? 14.837 2.135 -29.512 1.00 95.38 99 TRP A C 1
ATOM 775 O O . TRP A 1 99 ? 15.991 2.492 -29.746 1.00 95.38 99 TRP A O 1
ATOM 785 N N . ARG A 1 100 ? 14.068 2.768 -28.616 1.00 94.94 100 ARG A N 1
ATOM 786 C CA . ARG A 1 100 ? 14.591 3.700 -27.596 1.00 94.94 100 ARG A CA 1
ATOM 787 C C . ARG A 1 100 ? 14.387 3.123 -26.208 1.00 94.94 100 ARG A C 1
ATOM 789 O O . ARG A 1 100 ? 13.410 2.410 -25.995 1.00 94.94 100 ARG A O 1
ATOM 796 N N . GLU A 1 101 ? 15.182 3.589 -25.257 1.00 95.62 101 GLU A N 1
ATOM 797 C CA . GLU A 1 101 ? 14.829 3.511 -23.843 1.00 95.62 101 GLU A CA 1
ATOM 798 C C . GLU A 1 101 ? 13.570 4.353 -23.568 1.00 95.62 101 GLU A C 1
ATOM 800 O O . GLU A 1 101 ? 13.494 5.543 -23.894 1.00 95.62 101 GLU A O 1
ATOM 805 N N . ASN A 1 102 ? 12.571 3.746 -22.948 1.00 95.38 102 ASN A N 1
ATOM 806 C CA . ASN A 1 102 ? 11.416 4.404 -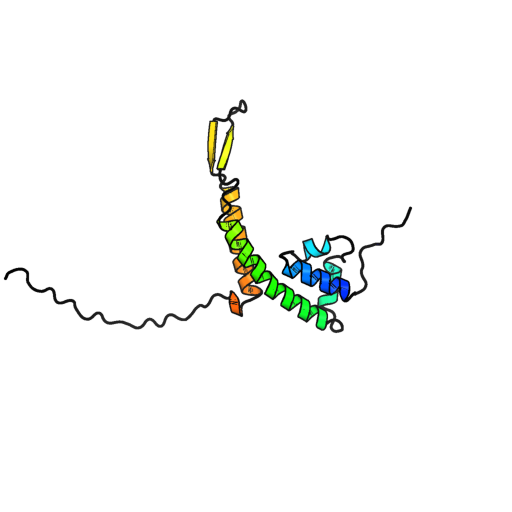22.375 1.00 95.38 102 ASN A CA 1
ATOM 807 C C . ASN A 1 102 ? 11.750 4.915 -20.968 1.00 95.38 102 ASN A C 1
ATOM 809 O O . ASN A 1 102 ? 11.347 4.341 -19.957 1.00 95.38 102 ASN A O 1
ATOM 813 N N . GLY A 1 103 ? 12.451 6.045 -20.892 1.00 92.94 103 GLY A N 1
ATOM 814 C CA . GLY A 1 103 ? 12.859 6.600 -19.600 1.00 92.94 103 GLY A CA 1
ATOM 815 C C . GLY A 1 103 ? 11.696 6.928 -18.646 1.00 92.94 103 GLY A C 1
ATOM 816 O O . GLY A 1 103 ? 11.924 7.087 -17.451 1.00 92.94 103 GLY A O 1
ATOM 817 N N . GLU A 1 104 ? 10.449 7.046 -19.124 1.00 94.69 104 GLU A N 1
ATOM 818 C CA . GLU A 1 104 ? 9.292 7.180 -18.230 1.00 94.69 104 GLU A CA 1
ATOM 819 C C . GLU A 1 104 ? 9.028 5.890 -17.442 1.00 94.69 104 GLU A C 1
ATOM 821 O O . GLU A 1 104 ? 8.760 5.977 -16.244 1.00 94.69 104 GLU A O 1
ATOM 826 N N . ALA A 1 105 ? 9.125 4.717 -18.080 1.00 94.31 105 ALA A N 1
ATOM 827 C CA . ALA A 1 105 ? 8.951 3.427 -17.413 1.00 94.31 105 ALA A CA 1
ATOM 828 C C . ALA A 1 105 ? 10.000 3.245 -16.309 1.00 94.31 105 ALA A C 1
ATOM 830 O O . ALA A 1 105 ? 9.627 3.118 -15.141 1.00 94.31 105 ALA A O 1
ATOM 831 N N . VAL A 1 106 ? 11.279 3.406 -16.657 1.00 93.88 106 VAL A N 1
ATOM 832 C CA . VAL A 1 106 ? 12.414 3.301 -15.726 1.00 93.88 106 VAL A CA 1
ATOM 833 C C . VAL A 1 106 ? 12.255 4.259 -14.538 1.00 93.88 106 VAL A C 1
ATOM 835 O O . VAL A 1 106 ? 12.301 3.850 -13.375 1.00 93.88 106 VAL A O 1
ATOM 838 N N . ARG A 1 107 ? 11.981 5.549 -14.799 1.00 96.38 107 ARG A N 1
ATOM 839 C CA . ARG A 1 107 ? 11.784 6.546 -13.728 1.00 96.38 107 ARG A CA 1
ATOM 840 C C . ARG A 1 107 ? 10.569 6.241 -12.856 1.00 96.38 107 ARG A C 1
ATOM 842 O O . ARG A 1 107 ? 10.603 6.502 -11.654 1.00 96.38 107 ARG A O 1
ATOM 849 N N . ARG A 1 108 ? 9.489 5.704 -13.431 1.00 96.31 108 ARG A N 1
ATOM 850 C CA . ARG A 1 108 ? 8.292 5.328 -12.671 1.00 96.31 108 ARG A CA 1
ATOM 851 C C . ARG A 1 108 ? 8.570 4.131 -11.764 1.00 96.31 108 ARG A C 1
ATOM 853 O O . ARG A 1 108 ? 8.120 4.162 -10.620 1.00 96.31 108 ARG A O 1
ATOM 860 N N . SER A 1 109 ? 9.309 3.123 -12.226 1.00 96.56 109 SER A N 1
ATOM 861 C CA . SER A 1 109 ? 9.735 1.991 -11.390 1.00 96.56 109 SER A CA 1
ATOM 862 C C . SER A 1 109 ? 10.595 2.469 -10.218 1.00 96.56 109 SER A C 1
ATOM 864 O O . SER A 1 109 ? 10.269 2.174 -9.068 1.00 96.56 109 SER A O 1
ATOM 866 N N . ALA A 1 110 ? 11.576 3.343 -10.472 1.00 96.06 110 ALA A N 1
ATOM 867 C CA . ALA A 1 110 ? 12.385 3.951 -9.413 1.00 96.06 110 ALA A CA 1
ATOM 868 C C . ALA A 1 110 ? 11.529 4.735 -8.393 1.00 96.06 110 ALA A C 1
ATOM 870 O O . ALA A 1 110 ? 11.651 4.539 -7.184 1.00 96.06 110 ALA A O 1
ATOM 871 N N . LEU A 1 111 ? 10.590 5.570 -8.857 1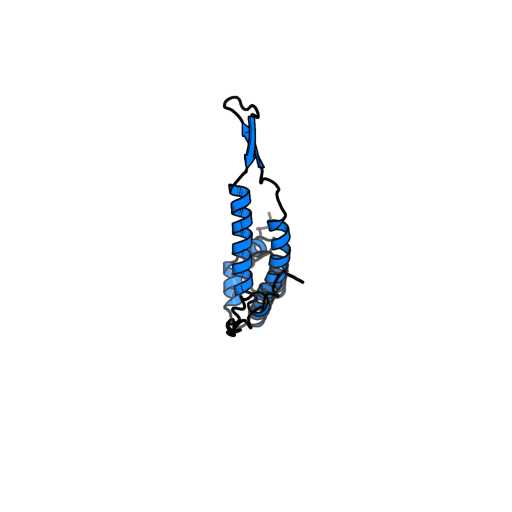.00 97.75 111 LEU A N 1
ATOM 872 C CA . LEU A 1 111 ? 9.689 6.320 -7.972 1.00 97.75 111 LEU A CA 1
ATOM 873 C C . LEU A 1 111 ? 8.786 5.397 -7.137 1.00 97.75 111 LEU A C 1
ATOM 875 O O . LEU A 1 111 ? 8.519 5.685 -5.966 1.00 97.75 111 LEU A O 1
ATOM 879 N N . ARG A 1 112 ? 8.305 4.290 -7.716 1.00 97.00 112 ARG A N 1
ATOM 880 C CA . ARG A 1 112 ? 7.502 3.283 -7.003 1.00 97.00 112 ARG A CA 1
ATOM 881 C C . ARG A 1 112 ? 8.303 2.626 -5.883 1.00 97.00 112 ARG A C 1
ATOM 883 O O . ARG A 1 112 ? 7.740 2.447 -4.800 1.00 97.00 112 ARG A O 1
ATOM 890 N N . VAL A 1 113 ? 9.568 2.299 -6.146 1.00 97.56 113 VAL A N 1
ATOM 891 C CA . VAL A 1 113 ? 10.501 1.731 -5.166 1.00 97.56 113 VAL A CA 1
ATOM 892 C C . VAL A 1 113 ? 10.721 2.706 -4.013 1.00 97.56 113 VAL A C 1
ATOM 894 O O . VAL A 1 113 ? 10.456 2.373 -2.858 1.00 97.56 113 VAL A O 1
ATOM 897 N N . GLU A 1 114 ? 11.096 3.948 -4.314 1.00 97.44 114 GLU A N 1
ATOM 898 C CA . GLU A 1 114 ? 11.376 4.955 -3.284 1.00 97.44 114 GLU A CA 1
ATOM 899 C C . GLU A 1 114 ? 10.137 5.306 -2.449 1.00 97.44 114 GLU A C 1
ATOM 901 O O . GLU A 1 114 ? 10.204 5.403 -1.221 1.00 97.44 114 GLU A O 1
ATOM 906 N N . THR A 1 115 ? 8.964 5.400 -3.082 1.00 96.81 115 THR A N 1
ATOM 907 C CA . THR A 1 115 ? 7.702 5.647 -2.366 1.00 96.81 115 THR A CA 1
ATOM 908 C C . THR A 1 115 ? 7.370 4.512 -1.391 1.00 96.81 115 THR A C 1
ATOM 910 O O . THR A 1 115 ? 6.927 4.777 -0.270 1.00 96.81 115 THR A O 1
ATOM 913 N N . ARG A 1 116 ? 7.581 3.248 -1.791 1.00 97.12 116 ARG A N 1
ATOM 914 C CA . ARG A 1 116 ? 7.352 2.075 -0.929 1.00 97.12 116 ARG A CA 1
ATOM 915 C C . ARG A 1 116 ? 8.331 2.047 0.236 1.00 97.12 116 ARG A C 1
ATOM 917 O O . ARG A 1 116 ? 7.871 1.982 1.372 1.00 97.12 116 ARG A O 1
ATOM 924 N N . LYS A 1 117 ? 9.635 2.220 -0.013 1.00 96.44 117 LYS A N 1
ATOM 925 C CA . LYS A 1 117 ? 10.655 2.319 1.048 1.00 96.44 117 LYS A CA 1
ATOM 926 C C . LYS A 1 117 ? 10.294 3.390 2.080 1.00 96.44 117 LYS A C 1
ATOM 928 O O . LYS A 1 117 ? 10.302 3.125 3.283 1.00 96.44 117 LYS A O 1
ATOM 933 N N . TRP A 1 118 ? 9.897 4.583 1.624 1.00 96.19 118 TRP A N 1
ATOM 934 C CA . TRP A 1 118 ? 9.467 5.654 2.522 1.00 96.19 118 TRP A CA 1
ATOM 935 C C . TRP A 1 118 ? 8.242 5.248 3.354 1.00 96.19 118 TRP A C 1
ATOM 937 O O . TRP A 1 118 ? 8.262 5.400 4.576 1.00 96.19 118 TRP A O 1
ATOM 947 N N . LEU A 1 119 ? 7.198 4.686 2.734 1.00 96.25 119 LEU A N 1
ATOM 948 C CA . LEU A 1 119 ? 5.999 4.228 3.448 1.00 96.25 119 LEU A CA 1
ATOM 949 C C . LEU A 1 119 ? 6.311 3.124 4.464 1.00 96.25 119 LEU A C 1
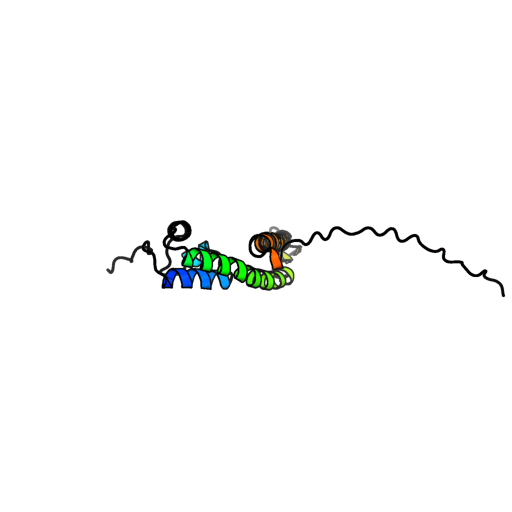ATOM 951 O O . LEU A 1 119 ? 5.822 3.193 5.593 1.00 96.25 119 LEU A O 1
ATOM 955 N N . MET A 1 120 ? 7.127 2.139 4.090 1.00 96.69 120 MET A N 1
ATOM 956 C CA . MET A 1 120 ? 7.566 1.050 4.966 1.00 96.69 120 MET A CA 1
ATOM 957 C C . MET A 1 120 ? 8.306 1.601 6.189 1.00 96.69 120 MET A C 1
ATOM 959 O O . MET A 1 120 ? 7.977 1.224 7.313 1.00 96.69 120 MET A O 1
ATOM 963 N N . SER A 1 121 ? 9.194 2.588 6.000 1.00 95.62 121 SER A N 1
ATOM 964 C CA . SER A 1 121 ? 9.918 3.244 7.103 1.00 95.62 121 SER A CA 1
ATOM 965 C C . SER A 1 121 ? 8.991 3.910 8.131 1.00 95.62 121 SER A C 1
ATOM 967 O O . SER A 1 121 ? 9.329 4.008 9.309 1.00 95.62 121 SER A O 1
ATOM 969 N N . LYS A 1 122 ? 7.808 4.375 7.701 1.00 95.00 122 LYS A N 1
ATOM 970 C CA . LYS A 1 122 ? 6.811 5.020 8.570 1.00 95.00 122 LYS A CA 1
ATOM 971 C C . LYS A 1 122 ? 5.836 4.034 9.197 1.00 95.00 122 LYS A C 1
ATOM 973 O O . LYS A 1 122 ? 5.361 4.286 10.299 1.00 95.00 122 LYS A O 1
ATOM 978 N N . ARG A 1 123 ? 5.514 2.947 8.497 1.00 94.38 123 ARG A N 1
ATOM 979 C CA . ARG A 1 123 ? 4.518 1.959 8.935 1.00 94.38 123 ARG A CA 1
ATOM 980 C C . ARG A 1 123 ? 5.103 0.890 9.837 1.00 94.38 123 ARG A C 1
ATOM 982 O O . ARG A 1 123 ? 4.430 0.494 10.771 1.00 94.38 123 ARG A O 1
ATOM 989 N N . ALA A 1 124 ? 6.335 0.463 9.586 1.00 94.50 124 ALA A N 1
ATOM 990 C CA . ALA A 1 124 ? 7.018 -0.562 10.366 1.00 94.50 124 ALA A CA 1
ATOM 991 C C . ALA A 1 124 ? 8.462 -0.119 10.691 1.00 94.50 124 ALA A C 1
ATOM 993 O O . ALA A 1 124 ? 9.429 -0.767 10.281 1.00 94.50 124 ALA A O 1
ATOM 994 N N . PRO A 1 125 ? 8.639 0.981 11.454 1.00 93.75 125 PRO A N 1
ATOM 995 C CA . PRO A 1 125 ? 9.949 1.592 11.708 1.00 93.75 125 PRO A CA 1
ATOM 996 C C . PRO A 1 125 ? 10.933 0.666 12.432 1.00 93.75 125 PRO A C 1
ATOM 998 O O . PRO A 1 125 ? 12.136 0.804 12.260 1.00 93.75 125 PRO A O 1
ATOM 1001 N N . LYS A 1 126 ? 10.454 -0.303 13.221 1.00 91.19 126 LYS A N 1
ATOM 1002 C CA . LYS A 1 126 ? 11.332 -1.277 13.891 1.00 91.19 126 LYS A CA 1
ATOM 1003 C C . LYS A 1 126 ? 12.023 -2.235 12.916 1.00 91.19 126 LYS A C 1
ATOM 1005 O O . LYS A 1 126 ? 13.100 -2.721 13.231 1.00 91.19 126 LYS A O 1
ATOM 1010 N N . ARG A 1 127 ? 11.395 -2.529 11.771 1.00 91.50 127 ARG A N 1
ATOM 1011 C CA . ARG A 1 127 ? 11.918 -3.458 10.754 1.00 91.50 127 ARG A CA 1
ATOM 1012 C C . ARG A 1 127 ? 12.595 -2.726 9.601 1.00 91.50 127 ARG A C 1
ATOM 1014 O O . ARG A 1 127 ? 13.643 -3.157 9.144 1.00 91.50 127 ARG A O 1
ATOM 1021 N N . TYR A 1 128 ? 11.998 -1.620 9.157 1.00 92.19 128 TYR A N 1
ATOM 1022 C CA . TYR A 1 128 ? 12.402 -0.891 7.949 1.00 92.19 128 TYR A CA 1
ATOM 1023 C C . TYR A 1 128 ? 12.788 0.568 8.214 1.00 92.19 128 TYR A C 1
ATOM 1025 O O . TYR A 1 128 ? 12.918 1.363 7.282 1.00 92.19 128 TYR A O 1
ATOM 1033 N N . GLY A 1 129 ? 12.920 0.965 9.480 1.00 85.94 129 GLY A N 1
ATOM 1034 C CA . GLY A 1 129 ? 13.486 2.263 9.821 1.00 85.94 129 GLY A CA 1
ATOM 1035 C C . GLY A 1 129 ? 14.951 2.323 9.403 1.00 85.94 129 GLY A C 1
ATOM 1036 O O . GLY A 1 129 ? 15.678 1.337 9.498 1.00 85.94 129 GLY A O 1
ATOM 1037 N N . SER A 1 130 ? 15.399 3.490 8.948 1.00 70.44 130 SER A N 1
ATOM 1038 C CA . SER A 1 130 ? 16.816 3.728 8.690 1.00 70.44 130 SER A CA 1
ATOM 1039 C C . SER A 1 130 ? 17.584 3.651 10.013 1.00 70.44 130 SER A C 1
ATOM 1041 O O . SER A 1 130 ? 17.456 4.556 10.842 1.00 70.44 130 SER A O 1
ATOM 1043 N N . SER A 1 131 ? 18.379 2.600 10.226 1.00 58.19 131 SER A N 1
ATOM 1044 C CA . SER A 1 131 ? 19.359 2.593 11.310 1.00 58.19 131 SER A CA 1
ATOM 1045 C C . SER A 1 131 ? 20.515 3.507 10.911 1.00 58.19 131 SER A C 1
ATOM 1047 O O . SER A 1 131 ? 21.451 3.088 10.234 1.00 58.19 131 SER A O 1
ATOM 1049 N N . SER A 1 132 ? 20.473 4.773 11.314 1.00 50.16 132 SER A N 1
ATOM 1050 C CA . SER A 1 132 ? 21.713 5.531 11.447 1.00 50.16 132 SER A CA 1
ATOM 1051 C C . SER A 1 132 ? 22.382 5.059 12.735 1.00 50.16 132 SER A C 1
ATOM 1053 O O . SER A 1 132 ? 22.196 5.653 13.797 1.00 50.16 132 SER A O 1
ATOM 1055 N N . SER A 1 133 ? 23.107 3.945 12.671 1.00 39.78 133 SER A N 1
ATOM 1056 C CA . SER A 1 133 ? 24.136 3.680 13.672 1.00 39.78 133 SER A CA 1
ATOM 1057 C C . SER A 1 133 ? 25.109 4.861 13.596 1.00 39.78 133 SER A C 1
ATOM 1059 O O . SER A 1 133 ? 25.584 5.139 12.493 1.00 39.78 133 SER A O 1
ATOM 1061 N N . PRO A 1 134 ? 25.394 5.603 14.680 1.00 47.34 134 PRO A N 1
ATOM 1062 C CA . PRO A 1 134 ? 26.527 6.510 14.654 1.00 47.34 134 PRO A CA 1
ATOM 1063 C C . PRO A 1 134 ? 27.766 5.644 14.445 1.00 47.34 134 PRO A C 1
ATOM 1065 O O . PRO A 1 134 ? 28.108 4.824 15.299 1.00 47.34 134 PRO A O 1
ATOM 1068 N N . SER A 1 135 ? 28.389 5.777 13.278 1.00 39.72 135 SER A N 1
ATOM 1069 C CA . SER A 1 135 ? 29.719 5.253 13.015 1.00 39.72 135 SER A CA 1
ATOM 1070 C C . SER A 1 135 ? 30.625 5.781 14.125 1.00 39.72 135 SER A C 1
ATOM 1072 O O . SER A 1 135 ? 30.869 6.982 14.203 1.00 39.72 135 SER A O 1
ATOM 1074 N N . HIS A 1 136 ? 31.066 4.916 15.039 1.00 46.41 136 HIS A N 1
ATOM 1075 C CA . HIS A 1 136 ? 32.246 5.225 15.834 1.00 46.41 136 HIS A CA 1
ATOM 1076 C C . HIS A 1 136 ? 33.405 5.215 14.838 1.00 46.41 136 HIS A C 1
ATOM 1078 O O . HIS A 1 136 ? 33.869 4.148 14.441 1.00 46.41 136 HIS A O 1
ATOM 1084 N N . GLU A 1 137 ? 33.810 6.397 14.377 1.00 45.25 137 GLU A N 1
ATOM 1085 C CA . GLU A 1 137 ? 35.117 6.597 13.760 1.00 45.25 137 GLU A CA 1
ATOM 1086 C C . GLU A 1 137 ? 36.161 6.315 14.844 1.00 45.25 137 GLU A C 1
ATOM 1088 O O . GLU A 1 137 ? 36.551 7.184 15.618 1.00 45.25 137 GLU A O 1
ATOM 1093 N N . GLY A 1 138 ? 36.537 5.043 14.968 1.00 42.44 138 GLY A N 1
ATOM 1094 C CA . GLY A 1 138 ? 37.791 4.677 15.596 1.00 42.44 138 GLY A CA 1
ATOM 1095 C C . GLY A 1 138 ? 38.899 5.100 14.646 1.00 42.44 138 GLY A C 1
ATOM 1096 O O . GLY A 1 138 ? 39.032 4.524 13.569 1.00 42.44 138 GLY A O 1
ATOM 1097 N N . GLU A 1 139 ? 39.657 6.124 15.031 1.00 50.44 139 GLU A N 1
ATOM 1098 C CA . GLU A 1 139 ? 40.999 6.369 14.508 1.00 50.44 139 GLU A CA 1
ATOM 1099 C C . GLU A 1 139 ? 41.821 5.080 14.657 1.00 50.44 139 GLU A C 1
ATOM 1101 O O . GLU A 1 139 ? 42.380 4.803 15.717 1.00 50.44 139 GLU A O 1
ATOM 1106 N N . GLU A 1 140 ? 41.902 4.274 13.599 1.00 45.25 140 GLU A N 1
ATOM 1107 C CA . GLU A 1 140 ? 42.984 3.308 13.462 1.00 45.25 140 GLU A CA 1
ATOM 1108 C C . GLU A 1 140 ? 44.179 4.028 12.841 1.00 45.25 140 GLU A C 1
ATOM 1110 O O . GLU A 1 140 ? 44.295 4.226 11.629 1.00 45.25 140 GLU A O 1
ATOM 1115 N N . SER A 1 141 ? 45.078 4.447 13.728 1.00 45.91 141 SER A N 1
ATOM 1116 C CA . SER A 1 141 ? 46.464 4.747 13.413 1.00 45.91 141 SER A CA 1
ATOM 1117 C C . SER A 1 141 ? 47.076 3.563 12.659 1.00 45.91 141 SER A C 1
ATOM 1119 O O . SER A 1 141 ? 47.268 2.479 13.203 1.00 45.91 141 SER A O 1
ATOM 1121 N N . SER A 1 142 ? 47.377 3.764 11.376 1.00 45.41 142 SER A N 1
ATOM 1122 C CA . SER A 1 142 ? 48.076 2.768 10.562 1.00 45.41 142 SER A CA 1
ATOM 1123 C C . SER A 1 142 ? 49.463 2.477 11.155 1.00 45.41 142 SER A C 1
ATOM 1125 O O . SER A 1 142 ? 50.269 3.406 11.263 1.00 45.41 142 SER A O 1
ATOM 1127 N N . PRO A 1 143 ? 49.806 1.223 11.506 1.00 46.53 143 PRO A N 1
ATOM 1128 C CA . PRO A 1 143 ? 51.190 0.846 11.744 1.00 46.53 143 PRO A CA 1
ATOM 1129 C C . PRO A 1 143 ? 51.880 0.710 10.384 1.00 46.53 143 PRO A C 1
ATOM 1131 O O . PRO A 1 143 ? 51.387 0.014 9.497 1.00 46.53 143 PRO A O 1
ATOM 1134 N N . GLY A 1 144 ? 53.003 1.411 10.216 1.00 46.41 144 GLY A N 1
ATOM 1135 C CA . GLY A 1 144 ? 53.763 1.456 8.971 1.00 46.41 144 GLY A CA 1
ATOM 1136 C C . GLY A 1 144 ? 54.111 0.068 8.433 1.00 46.41 144 GLY A C 1
ATOM 1137 O O . GLY A 1 144 ? 54.699 -0.759 9.131 1.00 46.41 144 GLY A O 1
ATOM 1138 N N . LEU A 1 145 ? 53.771 -0.160 7.166 1.00 49.69 145 LEU A N 1
ATOM 1139 C CA . LEU A 1 145 ? 54.378 -1.208 6.358 1.00 49.69 145 LEU A CA 1
ATOM 1140 C C . LEU A 1 145 ? 55.852 -0.833 6.159 1.00 49.69 145 LEU A C 1
ATOM 1142 O O . LEU A 1 145 ? 56.169 0.100 5.427 1.00 49.69 145 LEU A O 1
ATOM 1146 N N . ASN A 1 146 ? 56.739 -1.537 6.860 1.00 52.12 146 ASN A N 1
ATOM 1147 C CA . ASN A 1 146 ? 58.142 -1.637 6.476 1.00 52.12 146 ASN A CA 1
ATOM 1148 C C . ASN A 1 146 ? 58.199 -2.414 5.155 1.00 52.12 146 ASN A C 1
ATOM 1150 O O . ASN A 1 146 ? 57.923 -3.615 5.145 1.00 52.12 146 ASN A O 1
ATOM 1154 N N . ASP A 1 147 ? 58.575 -1.743 4.072 1.00 54.84 147 ASP A N 1
ATOM 1155 C CA . ASP A 1 147 ? 59.088 -2.410 2.877 1.00 54.84 147 ASP A CA 1
ATOM 1156 C C . ASP A 1 147 ? 60.428 -3.086 3.223 1.00 54.84 147 ASP A C 1
ATOM 1158 O O . ASP A 1 147 ? 61.316 -2.423 3.770 1.00 54.84 147 ASP A O 1
ATOM 1162 N N . PRO A 1 148 ? 60.624 -4.386 2.943 1.00 55.53 148 PRO A N 1
ATOM 1163 C CA . PRO A 1 148 ? 61.959 -4.958 2.924 1.00 55.53 148 PRO A CA 1
ATOM 1164 C C . PRO A 1 148 ? 62.670 -4.575 1.615 1.00 55.53 148 PRO A C 1
ATOM 1166 O O . PRO A 1 148 ? 62.130 -4.731 0.521 1.00 55.53 148 PRO A O 1
ATOM 1169 N N . ASP A 1 149 ? 63.886 -4.062 1.779 1.00 56.19 149 ASP A N 1
ATOM 1170 C CA . ASP A 1 149 ? 64.847 -3.633 0.757 1.00 56.19 149 ASP A CA 1
ATOM 1171 C C . ASP A 1 149 ? 65.032 -4.686 -0.363 1.00 56.19 149 ASP A C 1
ATOM 1173 O O . ASP A 1 149 ? 65.266 -5.861 -0.051 1.00 56.19 149 ASP A O 1
ATOM 1177 N N . PRO A 1 150 ? 64.930 -4.326 -1.657 1.00 57.97 150 PRO A N 1
ATOM 1178 C CA . PRO A 1 150 ? 65.116 -5.270 -2.746 1.00 57.97 150 PRO A CA 1
ATOM 1179 C C . PRO A 1 150 ? 66.597 -5.347 -3.139 1.00 57.97 150 PRO A C 1
ATOM 1181 O O . PRO A 1 150 ? 66.979 -4.717 -4.113 1.00 57.97 150 PRO A O 1
ATOM 1184 N N . ASP A 1 151 ? 67.412 -6.098 -2.391 1.00 51.53 151 ASP A N 1
ATOM 1185 C CA . ASP A 1 151 ? 68.674 -6.696 -2.880 1.00 51.53 1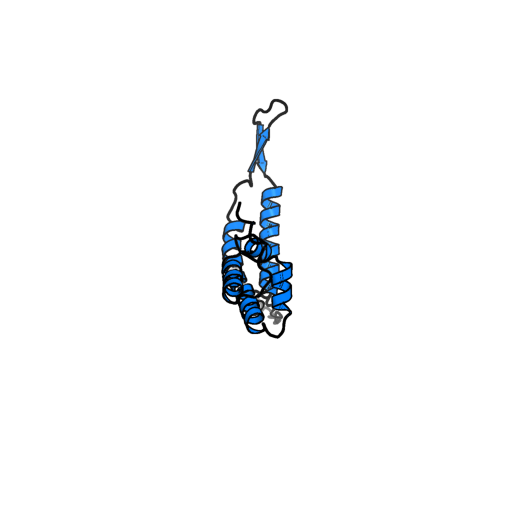51 ASP A CA 1
ATOM 1186 C C . ASP A 1 151 ? 69.329 -7.604 -1.810 1.00 51.53 151 ASP A C 1
ATOM 1188 O O . ASP A 1 151 ? 70.245 -7.182 -1.101 1.00 51.53 151 ASP A O 1
ATOM 1192 N N . VAL A 1 152 ? 68.879 -8.871 -1.722 1.00 47.12 152 VAL A N 1
ATOM 1193 C CA . VAL A 1 152 ? 69.687 -10.073 -1.376 1.00 47.12 152 VAL A CA 1
ATOM 1194 C C . VAL A 1 152 ? 69.118 -11.294 -2.098 1.00 47.12 152 VAL A C 1
ATOM 1196 O O . VAL A 1 152 ? 67.896 -11.534 -1.969 1.00 47.12 152 VAL A O 1
#

pLDDT: mean 87.44, std 17.96, range [39.72, 98.62]

Sequence (152 aa):
MAKARGRPTAYSPQIAKAICAAIIDGMTLRQACELPGMPGKTTVLRWLQDDDKAEFRDQYVRAREAQAEEMADDLLEIADDGRNDWMERYDRKGEAIGWRENGEAVRRSALRVETRKWLMSKRAPKRYGSSSSPSHEGEESSPGLNDPDPDV

InterPro domains:
  IPR048683 Bacteriophage Sf6, terminase small subunit-like [PF20901] (11-131)

Organism: NCBI:txid1777139

Secondary structure (DSSP, 8-state):
----PPPP-S--HHHHHHHHHHHHTT--HHHHTTSTTPPPHHHHHHHHH-GGGHHHHHHHHHHHHHHHHHHHHHHHHHHH--TTSEEEEE-TTS-EEEEEE-HHHHHHHHHHHHHHHHHHHHHSHHHHS------------PPP--PPPS--

Radius of gyration: 26.52 Å; chains: 1; bounding box: 106×20×63 Å

Foldseek 3Di:
DDDDPPADLDDDPVLLVQLLVVLLLQDDSCVSQVDPNHHHPVSVVVLLVDPVNVVSVVSNLVSLLNSLVVLVVVLVVLVPPCPQQKDFDADPVRDTPDIDGPVVSVVVSVVSNVVSLVSNCVSNVVVRNDPPPPPPPDPPDDDDDDDDDPDD